Protein AF-A0A973KWF8-F1 (afdb_monomer_lite)

pLDDT: mean 83.89, std 12.65, range [42.97, 98.06]

Radius of gyration: 28.7 Å; chains: 1; bounding box: 59×32×77 Å

Sequence (179 aa):
MTTPLTEQQLTDIEQRAAAATSGPWTVELEQCDCSDGYCHHGAYVSAIYAADGERRSEIGDFPDADWQFAIHARQDVPALLAEVRQLRAELALAADATEYRVALPDHGGVTLVARRRNPTNGTGWAVSVPAHGGGRAWTTEGWQDSISALSVDRLFCWPDPATAVAEARSALIATGEGA

Foldseek 3Di:
DDDDDDPVRLVVLVVVLVPDDQDQDDDDDDDDPCVVVDDPDDDDDQFDQDPVRDTDRDPVSDDPVVVVCVNCCSVVSVVVSVVVVVVVVVVVVVVPDQWDWDFDVQQVRWIKIWGADDVVLPGFIWIWTDDPPFTWTQFPVGTDTRVVVVPPPGTDTHNDRVVNVVVNVVRSVVVVNRD

Structure (mmCIF, N/CA/C/O backbone):
data_AF-A0A973KWF8-F1
#
_entry.id   AF-A0A973KWF8-F1
#
loop_
_atom_site.group_PDB
_atom_site.id
_atom_site.type_symbol
_atom_site.label_atom_id
_atom_site.label_alt_id
_atom_site.label_comp_id
_atom_site.label_asym_id
_atom_site.label_entity_id
_atom_site.label_seq_id
_atom_site.pdbx_PDB_ins_code
_atom_site.Cartn_x
_atom_site.Cartn_y
_atom_site.Cartn_z
_atom_site.occupancy
_atom_site.B_iso_or_equiv
_atom_site.auth_seq_id
_atom_site.auth_comp_id
_atom_site.auth_asym_id
_atom_site.auth_atom_id
_atom_site.pdbx_PDB_model_num
ATOM 1 N N . MET A 1 1 ? 10.561 9.771 5.294 1.00 46.41 1 MET A N 1
ATOM 2 C CA . MET A 1 1 ? 9.242 9.248 4.881 1.00 46.41 1 MET A CA 1
ATOM 3 C C . MET A 1 1 ? 8.964 9.786 3.490 1.00 46.41 1 MET A C 1
ATOM 5 O O . MET A 1 1 ? 9.097 10.989 3.306 1.00 46.41 1 MET A O 1
ATOM 9 N N . THR A 1 2 ? 8.688 8.923 2.515 1.00 73.75 2 THR A N 1
ATOM 10 C CA . THR A 1 2 ? 8.410 9.337 1.130 1.00 73.75 2 THR A CA 1
ATOM 11 C C . THR A 1 2 ? 6.983 9.870 1.033 1.00 73.75 2 THR A C 1
ATOM 13 O O . THR A 1 2 ? 6.072 9.290 1.622 1.00 73.75 2 THR A O 1
ATOM 16 N N . THR A 1 3 ? 6.780 10.974 0.316 1.00 87.75 3 THR A N 1
ATOM 17 C CA . THR A 1 3 ? 5.444 11.527 0.054 1.00 87.75 3 THR A CA 1
ATOM 18 C C . THR A 1 3 ? 4.590 10.504 -0.711 1.00 87.75 3 THR A C 1
ATOM 20 O O . THR A 1 3 ? 5.073 9.964 -1.709 1.00 87.75 3 THR A O 1
ATOM 23 N N . PRO A 1 4 ? 3.338 10.229 -0.293 1.00 89.69 4 PRO A N 1
ATOM 24 C CA . PRO A 1 4 ? 2.437 9.355 -1.041 1.00 89.69 4 PRO A CA 1
ATOM 25 C C . PRO A 1 4 ? 2.195 9.863 -2.470 1.00 89.69 4 PRO A C 1
ATOM 27 O O . PRO A 1 4 ? 2.020 11.062 -2.677 1.00 89.69 4 PRO A O 1
ATOM 30 N N . LEU A 1 5 ? 2.142 8.953 -3.449 1.00 94.50 5 LEU A N 1
ATOM 31 C CA . LEU A 1 5 ? 1.835 9.307 -4.841 1.00 94.50 5 LEU A CA 1
ATOM 32 C C . LEU A 1 5 ? 0.416 9.882 -4.972 1.00 94.50 5 LEU A C 1
ATOM 34 O O . LEU A 1 5 ? -0.517 9.406 -4.329 1.00 94.50 5 LEU A O 1
ATOM 38 N N . THR A 1 6 ? 0.205 10.863 -5.837 1.00 95.50 6 THR A N 1
ATOM 39 C CA . THR A 1 6 ? -1.143 11.350 -6.163 1.00 95.50 6 THR A CA 1
ATOM 40 C C . THR A 1 6 ? -1.852 10.404 -7.139 1.00 95.50 6 THR A C 1
ATOM 42 O O . THR A 1 6 ? -1.207 9.610 -7.824 1.00 95.50 6 THR A O 1
ATOM 45 N N . GLU A 1 7 ? -3.182 10.493 -7.244 1.00 95.06 7 GLU A N 1
ATOM 46 C CA . GLU A 1 7 ? -3.944 9.737 -8.258 1.00 95.06 7 GLU A CA 1
ATOM 47 C C . GLU A 1 7 ? -3.517 10.084 -9.689 1.00 95.06 7 GLU A C 1
ATOM 49 O O . GLU A 1 7 ? -3.448 9.207 -10.552 1.00 95.06 7 GLU A O 1
ATOM 54 N N . GLN A 1 8 ? -3.149 11.347 -9.929 1.00 96.19 8 GLN A N 1
ATOM 55 C CA . GLN A 1 8 ? -2.598 11.758 -11.216 1.00 96.19 8 GLN A CA 1
ATOM 56 C C . GLN A 1 8 ? -1.274 11.041 -11.500 1.00 96.19 8 GLN A C 1
ATOM 58 O O . GLN A 1 8 ? -1.108 10.478 -12.573 1.00 96.19 8 GLN A O 1
ATOM 63 N N . GLN A 1 9 ? -0.361 10.979 -10.524 1.00 97.50 9 GLN A N 1
ATOM 64 C CA . GLN A 1 9 ? 0.910 10.273 -10.698 1.00 97.50 9 GLN A CA 1
ATOM 65 C C . GLN A 1 9 ? 0.709 8.778 -10.975 1.00 97.50 9 GLN A C 1
ATOM 67 O O . GLN A 1 9 ? 1.393 8.233 -11.838 1.00 97.50 9 GLN A O 1
ATOM 72 N N . LEU A 1 10 ? -0.228 8.115 -10.286 1.00 97.69 10 LEU A N 1
ATOM 73 C CA . LEU A 1 10 ? -0.560 6.710 -10.559 1.00 97.69 10 LEU A CA 1
ATOM 74 C C . LEU A 1 10 ? -1.122 6.523 -11.972 1.00 97.69 10 LEU A C 1
ATOM 76 O O . LEU A 1 10 ? -0.713 5.600 -12.673 1.00 97.69 10 LEU A O 1
ATOM 80 N N . THR A 1 11 ? -2.005 7.425 -12.405 1.00 97.56 11 THR A N 1
ATOM 81 C CA . THR A 1 11 ? -2.566 7.434 -13.763 1.00 97.56 11 THR A CA 1
ATOM 82 C C . THR A 1 11 ? -1.472 7.618 -14.813 1.00 97.56 11 THR A C 1
ATOM 84 O O . THR A 1 11 ? -1.437 6.888 -15.799 1.00 97.56 11 THR A O 1
ATOM 87 N N . ASP A 1 12 ? -0.529 8.531 -14.588 1.00 98.00 12 ASP A N 1
ATOM 88 C CA . ASP A 1 12 ? 0.576 8.767 -15.518 1.00 98.00 12 ASP A CA 1
ATOM 89 C C . ASP A 1 12 ? 1.504 7.541 -15.620 1.00 98.00 12 ASP A C 1
ATOM 91 O O . ASP A 1 12 ? 2.009 7.229 -16.701 1.00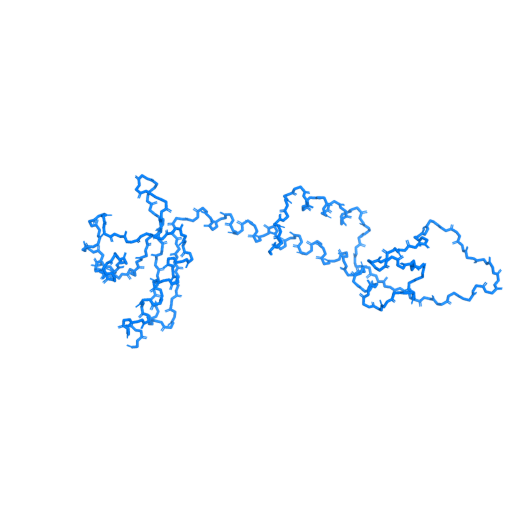 98.00 12 ASP A O 1
ATOM 95 N N . ILE A 1 13 ? 1.752 6.833 -14.507 1.00 98.00 13 ILE A N 1
ATOM 96 C CA . ILE A 1 13 ? 2.530 5.580 -14.506 1.00 98.00 13 ILE A CA 1
ATOM 97 C C . ILE A 1 13 ? 1.782 4.498 -15.290 1.00 98.00 13 ILE A C 1
ATOM 99 O O . ILE A 1 13 ? 2.386 3.836 -16.134 1.00 98.00 13 ILE A O 1
ATOM 103 N N . GLU A 1 14 ? 0.480 4.345 -15.051 1.00 97.50 14 GLU A N 1
ATOM 104 C CA . GLU A 1 14 ? -0.360 3.382 -15.765 1.00 97.50 14 GLU A CA 1
ATOM 105 C C . GLU A 1 14 ? -0.370 3.653 -17.271 1.00 97.50 14 GLU A C 1
ATOM 107 O O . GLU A 1 14 ? -0.175 2.732 -18.060 1.00 97.50 14 GLU A O 1
ATOM 112 N N . GLN A 1 15 ? -0.514 4.915 -17.681 1.00 97.75 15 GLN A N 1
ATOM 113 C CA . GLN A 1 15 ? -0.481 5.308 -19.089 1.00 97.75 15 GLN A CA 1
ATOM 114 C C . GLN A 1 15 ? 0.860 4.973 -19.746 1.00 97.75 15 GLN A C 1
ATOM 116 O O . GLN A 1 15 ? 0.874 4.430 -20.849 1.00 97.75 15 GLN A O 1
ATOM 121 N N . ARG A 1 16 ? 1.991 5.232 -19.071 1.00 97.56 16 ARG A N 1
ATOM 122 C CA . ARG A 1 16 ? 3.317 4.842 -19.583 1.00 97.56 16 ARG A CA 1
ATOM 123 C C . ARG A 1 16 ? 3.449 3.326 -19.724 1.00 97.56 16 ARG A C 1
ATOM 125 O O . ARG A 1 16 ? 3.942 2.858 -20.746 1.00 97.56 16 ARG A O 1
ATOM 132 N N . ALA A 1 17 ? 2.984 2.565 -18.735 1.00 96.06 17 ALA A N 1
ATOM 133 C CA . ALA A 1 17 ? 3.022 1.105 -18.775 1.00 96.06 17 ALA A CA 1
ATOM 134 C C . ALA A 1 17 ? 2.104 0.522 -19.868 1.00 96.06 17 ALA A C 1
ATOM 136 O O . ALA A 1 17 ? 2.457 -0.470 -20.503 1.00 96.06 17 ALA A O 1
ATOM 137 N N . ALA A 1 18 ? 0.946 1.142 -20.110 1.00 94.81 18 ALA A N 1
ATOM 138 C CA . ALA A 1 18 ? -0.007 0.738 -21.141 1.00 94.81 18 ALA A CA 1
ATOM 139 C C . ALA A 1 18 ? 0.445 1.110 -22.562 1.00 94.81 18 ALA A C 1
ATOM 141 O O . ALA A 1 18 ? 0.134 0.384 -23.503 1.00 94.81 18 ALA A O 1
ATOM 142 N N . ALA A 1 19 ? 1.179 2.215 -22.723 1.00 96.00 19 ALA A N 1
ATOM 143 C CA . ALA A 1 19 ? 1.749 2.628 -24.006 1.00 96.00 19 ALA A CA 1
ATOM 144 C C . ALA A 1 19 ? 2.918 1.734 -24.459 1.00 96.00 19 ALA A C 1
ATOM 146 O O . ALA A 1 19 ? 3.244 1.701 -25.645 1.00 96.00 19 ALA A O 1
ATOM 147 N N . ALA A 1 20 ? 3.552 1.017 -23.528 1.00 94.38 20 ALA A N 1
ATOM 148 C CA . ALA A 1 20 ? 4.589 0.042 -23.835 1.00 94.38 20 ALA A CA 1
ATOM 149 C C . ALA A 1 20 ? 4.001 -1.225 -24.485 1.00 94.38 20 ALA A C 1
ATOM 151 O O . ALA A 1 20 ? 2.842 -1.586 -24.262 1.00 94.38 20 ALA A O 1
ATOM 152 N N . THR A 1 21 ? 4.816 -1.946 -25.261 1.00 92.75 21 THR A N 1
ATOM 153 C CA . THR A 1 21 ? 4.408 -3.221 -25.871 1.00 92.75 21 THR A CA 1
ATOM 154 C C . THR A 1 21 ? 3.971 -4.226 -24.805 1.00 92.75 21 THR A C 1
ATOM 156 O O . THR A 1 21 ? 4.455 -4.217 -23.671 1.00 92.75 21 THR A O 1
ATOM 159 N N . SER A 1 22 ? 3.024 -5.099 -25.141 1.00 91.88 22 SER A N 1
ATOM 160 C CA . SER A 1 22 ? 2.569 -6.152 -24.231 1.00 91.88 22 SER A CA 1
ATOM 161 C C . SER A 1 22 ? 3.731 -7.070 -23.834 1.00 91.88 22 SER A C 1
ATOM 163 O O . SER A 1 22 ? 4.531 -7.457 -24.682 1.00 91.88 22 SER A O 1
ATOM 165 N N . GLY A 1 23 ? 3.830 -7.389 -22.541 1.00 89.94 23 GLY A N 1
ATOM 166 C CA . GLY A 1 23 ? 4.770 -8.388 -22.030 1.00 89.94 23 GLY A CA 1
ATOM 167 C C . GLY A 1 23 ? 4.214 -9.821 -22.103 1.00 89.94 23 GLY A C 1
ATOM 168 O O . GLY A 1 23 ? 3.092 -10.016 -22.578 1.00 89.94 23 GLY A O 1
ATOM 169 N N . PRO A 1 24 ? 4.950 -10.818 -21.580 1.00 92.19 24 PRO A N 1
ATOM 170 C CA . PRO A 1 24 ? 6.264 -10.678 -20.956 1.00 92.19 24 PRO A CA 1
ATOM 171 C C . PRO A 1 24 ? 7.346 -10.340 -21.984 1.00 92.19 24 PRO A C 1
ATOM 173 O O . PRO A 1 24 ? 7.299 -10.804 -23.121 1.00 92.19 24 PRO A O 1
ATOM 176 N N . TRP A 1 25 ? 8.317 -9.525 -21.581 1.00 90.88 25 TRP A N 1
ATOM 177 C CA . TRP A 1 25 ? 9.520 -9.298 -22.379 1.00 90.88 25 TRP A CA 1
ATOM 178 C C . TRP A 1 25 ? 10.590 -10.325 -22.007 1.00 90.88 25 TRP A C 1
ATOM 180 O O . TRP A 1 25 ? 10.672 -10.759 -20.858 1.00 90.88 25 TRP A O 1
ATOM 190 N N . THR A 1 26 ? 11.404 -10.712 -22.984 1.00 85.12 26 THR A N 1
ATOM 191 C CA . THR A 1 26 ? 12.561 -11.598 -22.811 1.00 85.12 26 THR A CA 1
ATOM 192 C C . THR A 1 26 ? 13.790 -10.935 -23.413 1.00 85.12 26 THR A C 1
ATOM 194 O O . THR A 1 26 ? 13.665 -10.208 -24.398 1.00 85.12 26 THR A O 1
ATOM 197 N N . VAL A 1 27 ? 14.967 -11.189 -22.840 1.00 82.19 27 VAL A N 1
ATOM 198 C CA . VAL A 1 27 ? 16.232 -10.748 -23.436 1.00 82.19 27 VAL A CA 1
ATOM 199 C C . VAL A 1 27 ? 16.758 -11.813 -24.383 1.00 82.19 27 VAL A C 1
ATOM 201 O O . VAL A 1 27 ? 16.732 -13.003 -24.068 1.00 82.19 27 VAL A O 1
ATOM 204 N N . GLU A 1 28 ? 17.282 -11.366 -25.511 1.00 78.88 28 GLU A N 1
ATOM 205 C CA . GLU A 1 28 ? 18.204 -12.129 -26.336 1.00 78.88 28 GLU A CA 1
ATOM 206 C C . GLU A 1 28 ? 19.515 -11.341 -26.362 1.00 78.88 28 GLU A C 1
ATOM 208 O O . GLU A 1 28 ? 19.516 -10.143 -26.648 1.00 78.88 28 GLU A O 1
ATOM 213 N N . LEU A 1 29 ? 20.608 -11.984 -25.950 1.00 73.19 29 LEU A N 1
ATOM 214 C CA . LEU A 1 29 ? 21.931 -11.369 -25.896 1.00 73.19 29 LEU A CA 1
ATOM 215 C C . LEU A 1 29 ? 22.761 -11.924 -27.049 1.00 73.19 29 LEU A C 1
ATOM 217 O O . LEU A 1 29 ? 23.211 -13.068 -26.997 1.00 73.19 29 LEU A O 1
ATOM 221 N N . GLU A 1 30 ? 22.983 -11.103 -28.067 1.00 67.44 30 GLU A N 1
ATOM 222 C CA . GLU A 1 30 ? 23.904 -11.406 -29.158 1.00 67.44 30 GLU A CA 1
ATOM 223 C C . GLU A 1 30 ? 25.140 -10.510 -29.051 1.00 67.44 30 GLU A C 1
ATOM 225 O O . GLU A 1 30 ? 25.042 -9.310 -28.790 1.00 67.44 30 GLU A O 1
ATOM 230 N N . GLN A 1 31 ? 26.323 -11.093 -29.245 1.00 64.50 31 GLN A N 1
ATOM 231 C CA . GLN A 1 31 ? 27.551 -10.322 -29.415 1.00 64.50 31 GLN A CA 1
ATOM 232 C C . GLN A 1 31 ? 27.700 -10.008 -30.902 1.00 64.50 31 GLN A C 1
ATOM 234 O O . GLN A 1 31 ? 28.010 -10.898 -31.694 1.00 64.50 31 GLN A O 1
ATOM 239 N N . CYS A 1 32 ? 27.462 -8.754 -31.288 1.00 63.53 32 CYS A N 1
ATOM 240 C CA . CYS A 1 32 ? 27.725 -8.315 -32.655 1.00 63.53 32 CYS A CA 1
ATOM 241 C C . CYS A 1 32 ? 29.235 -8.303 -32.925 1.00 63.53 32 CYS A C 1
ATOM 243 O O . CYS A 1 32 ? 29.969 -7.489 -32.364 1.00 63.53 32 CYS A O 1
ATOM 245 N N . ASP A 1 33 ? 29.689 -9.158 -33.840 1.00 61.72 33 ASP A N 1
ATOM 246 C CA . ASP A 1 33 ? 30.969 -8.978 -34.522 1.00 61.72 33 ASP A CA 1
ATOM 247 C C . ASP A 1 33 ? 30.765 -7.968 -35.661 1.00 61.72 33 ASP A C 1
ATOM 249 O O . ASP A 1 33 ? 30.473 -8.330 -36.797 1.00 61.72 33 ASP A O 1
ATOM 253 N N . CYS A 1 34 ? 30.878 -6.676 -35.345 1.00 62.97 34 CYS A N 1
ATOM 254 C CA . CYS A 1 34 ? 30.730 -5.573 -36.304 1.00 62.97 34 CYS A CA 1
ATOM 255 C C . CYS A 1 34 ? 31.893 -5.471 -37.317 1.00 62.97 34 CYS A C 1
ATOM 257 O O . CYS A 1 34 ? 32.143 -4.386 -37.852 1.00 62.97 34 CYS A O 1
ATOM 259 N N . SER A 1 35 ? 32.653 -6.544 -37.558 1.00 62.88 35 SER A N 1
ATOM 260 C CA . SER A 1 35 ? 33.854 -6.517 -38.403 1.00 62.88 35 SER A CA 1
ATOM 261 C C . SER A 1 35 ? 33.591 -6.133 -39.863 1.00 62.88 35 SER A C 1
ATOM 263 O O . SER A 1 35 ? 34.525 -5.705 -40.544 1.00 62.88 35 SER A O 1
ATOM 265 N N . ASP A 1 36 ? 32.346 -6.201 -40.341 1.00 60.69 36 ASP A N 1
ATOM 266 C CA . ASP A 1 36 ? 31.959 -5.815 -41.703 1.00 60.69 36 ASP A CA 1
ATOM 267 C C . ASP A 1 36 ? 31.302 -4.423 -41.821 1.00 60.69 36 ASP A C 1
ATOM 269 O O . ASP A 1 36 ? 31.026 -3.963 -42.931 1.00 60.69 36 ASP A O 1
ATOM 273 N N . GLY A 1 37 ? 31.119 -3.704 -40.708 1.00 58.41 37 GLY A N 1
ATOM 274 C CA . GLY A 1 37 ? 30.654 -2.315 -40.702 1.00 58.41 37 GLY A CA 1
ATOM 275 C C . GLY A 1 37 ? 29.168 -2.107 -41.020 1.00 58.41 37 GLY A C 1
ATOM 276 O O . GLY A 1 37 ? 28.769 -0.962 -41.244 1.00 58.41 37 GLY A O 1
ATOM 277 N N . TYR A 1 38 ? 28.341 -3.159 -41.024 1.00 55.69 38 TYR A N 1
ATOM 278 C CA . TYR A 1 38 ? 26.906 -3.055 -41.310 1.00 55.69 38 TYR A CA 1
ATOM 279 C C . TYR A 1 38 ? 26.031 -3.484 -40.124 1.00 55.69 38 TYR A C 1
ATOM 281 O O . TYR A 1 38 ? 25.490 -4.583 -40.087 1.00 55.69 38 TYR A O 1
ATOM 289 N N . CYS A 1 39 ? 25.778 -2.561 -39.193 1.00 61.59 39 CYS A N 1
ATOM 290 C CA . CYS A 1 39 ? 24.659 -2.695 -38.255 1.00 61.59 39 CYS A CA 1
ATOM 291 C C . CYS A 1 39 ? 23.414 -2.032 -38.863 1.00 61.59 39 CYS A C 1
ATOM 293 O O . CYS A 1 39 ? 23.422 -0.839 -39.172 1.00 61.59 39 CYS A O 1
ATOM 295 N N . HIS A 1 40 ? 22.339 -2.795 -39.076 1.00 52.94 40 HIS A N 1
ATOM 296 C CA . HIS A 1 40 ? 21.111 -2.278 -39.683 1.00 52.94 40 HIS A CA 1
ATOM 297 C C . HIS A 1 40 ? 20.457 -1.190 -38.811 1.00 52.94 40 HIS A C 1
ATOM 299 O O . HIS A 1 40 ? 20.136 -1.394 -37.643 1.00 52.94 40 HIS A O 1
ATOM 305 N N . HIS A 1 41 ? 20.258 -0.014 -39.410 1.00 46.25 41 HIS A N 1
ATOM 306 C CA . HIS A 1 41 ? 19.792 1.199 -38.744 1.00 46.25 41 HIS A CA 1
ATOM 307 C C . HIS A 1 41 ? 18.281 1.176 -38.443 1.00 46.25 41 HIS A C 1
ATOM 309 O O . HIS A 1 41 ? 17.456 1.373 -39.336 1.00 46.25 41 HIS A O 1
ATOM 315 N N . GLY A 1 42 ? 17.930 1.004 -37.167 1.00 56.91 42 GLY A N 1
ATOM 316 C CA . GLY A 1 42 ? 16.666 1.452 -36.569 1.00 56.91 42 GLY A CA 1
ATOM 317 C C . GLY A 1 42 ? 16.892 2.648 -35.635 1.00 56.91 42 GLY A C 1
ATOM 318 O O . GLY A 1 42 ? 18.029 3.056 -35.411 1.00 56.91 42 GLY A O 1
ATOM 319 N N . ALA A 1 43 ? 15.825 3.222 -35.071 1.00 55.12 43 ALA A N 1
ATOM 320 C CA . ALA A 1 43 ? 15.973 4.172 -33.968 1.00 55.12 43 ALA A CA 1
ATOM 321 C C . ALA A 1 43 ? 16.381 3.400 -32.703 1.00 55.12 43 ALA A C 1
ATOM 323 O O . ALA A 1 43 ? 15.654 2.506 -32.273 1.00 55.12 43 ALA A O 1
ATOM 324 N N . TYR A 1 44 ? 17.533 3.735 -32.122 1.00 67.44 44 TYR A N 1
ATOM 325 C CA . TYR A 1 44 ? 18.061 3.096 -30.916 1.00 67.44 44 TYR A CA 1
ATOM 326 C C . TYR A 1 44 ? 18.334 4.130 -29.822 1.00 67.44 44 TYR A C 1
ATOM 328 O O . TYR A 1 44 ? 18.544 5.316 -30.090 1.00 67.44 44 TYR A O 1
ATOM 336 N N . VAL A 1 45 ? 18.332 3.674 -28.570 1.00 69.69 45 VAL A N 1
ATOM 337 C CA . VAL A 1 45 ? 18.782 4.479 -27.431 1.00 69.69 45 VAL A CA 1
ATOM 338 C C . VAL A 1 45 ? 20.307 4.566 -27.505 1.00 69.69 45 VAL A C 1
ATOM 340 O O . VAL A 1 45 ? 20.989 3.567 -27.322 1.00 69.69 45 VAL A O 1
ATOM 343 N N . SER A 1 46 ? 20.849 5.746 -27.821 1.00 71.44 46 SER A N 1
ATOM 344 C CA . SER A 1 46 ? 22.294 5.935 -28.046 1.00 71.44 46 SER A CA 1
ATOM 345 C C . SER A 1 46 ? 23.127 6.001 -26.764 1.00 71.44 46 SER A C 1
ATOM 347 O O . SER A 1 46 ? 24.348 5.825 -26.816 1.00 71.44 46 SER A O 1
ATOM 349 N N . ALA A 1 47 ? 22.480 6.311 -25.640 1.00 79.75 47 ALA A N 1
ATOM 350 C CA . ALA A 1 47 ? 23.003 6.151 -24.295 1.00 79.75 47 ALA A CA 1
ATOM 351 C C . ALA A 1 47 ? 21.900 6.334 -23.247 1.00 79.75 47 ALA A C 1
ATOM 353 O O . ALA A 1 47 ? 20.921 7.053 -23.461 1.00 79.75 47 ALA A O 1
ATOM 354 N N . ILE A 1 48 ? 22.128 5.742 -22.083 1.00 83.50 48 ILE A N 1
ATOM 355 C CA . ILE A 1 48 ? 21.451 6.052 -20.831 1.00 83.50 48 ILE A CA 1
ATOM 356 C C . ILE A 1 48 ? 22.505 6.664 -19.905 1.00 83.50 48 ILE A C 1
ATOM 358 O O . ILE A 1 48 ? 23.635 6.182 -19.818 1.00 83.50 48 ILE A O 1
ATOM 362 N N . TYR A 1 49 ? 22.132 7.746 -19.229 1.00 83.38 49 TYR A N 1
ATOM 363 C CA . TYR A 1 49 ? 22.973 8.384 -18.222 1.00 83.38 49 TYR A CA 1
ATOM 364 C C . TYR A 1 49 ? 22.517 7.905 -16.849 1.00 83.38 49 TYR A C 1
ATOM 366 O O . TYR A 1 49 ? 21.370 8.145 -16.461 1.00 83.38 49 TYR A O 1
ATOM 374 N N . ALA A 1 50 ? 23.394 7.200 -16.137 1.00 81.81 50 ALA A N 1
ATOM 375 C CA . ALA A 1 50 ? 23.121 6.772 -14.772 1.00 81.81 50 ALA A CA 1
ATOM 376 C C . ALA A 1 50 ? 23.285 7.946 -13.786 1.00 81.81 50 ALA A C 1
ATOM 378 O O . ALA A 1 50 ? 23.680 9.054 -14.154 1.00 81.81 50 ALA A O 1
ATOM 379 N N . ALA A 1 51 ? 22.932 7.727 -12.517 1.00 85.12 51 ALA A N 1
ATOM 380 C CA . ALA A 1 51 ? 22.981 8.772 -11.487 1.00 85.12 51 ALA A CA 1
ATOM 381 C C . ALA A 1 51 ? 24.404 9.305 -11.216 1.00 85.12 51 ALA A C 1
ATOM 383 O O . ALA A 1 51 ? 24.557 10.410 -10.700 1.00 85.12 51 ALA A O 1
ATOM 384 N N . ASP A 1 52 ? 25.429 8.532 -11.575 1.00 87.31 52 ASP A N 1
ATOM 385 C CA . ASP A 1 52 ? 26.848 8.909 -11.558 1.00 87.31 52 ASP A CA 1
ATOM 386 C C . ASP A 1 52 ? 27.242 9.853 -12.714 1.00 87.31 52 ASP A C 1
ATOM 388 O O . ASP A 1 52 ? 28.352 10.386 -12.727 1.00 87.31 52 ASP A O 1
ATOM 392 N N . GLY A 1 53 ? 26.335 10.102 -13.664 1.00 86.12 53 GLY A N 1
ATOM 393 C CA . GLY A 1 53 ? 26.580 10.897 -14.864 1.00 86.12 53 GLY A CA 1
ATOM 394 C C . GLY A 1 53 ? 27.357 10.152 -15.951 1.00 86.12 53 GLY A C 1
ATOM 395 O O . GLY A 1 53 ? 27.647 10.744 -16.994 1.00 86.12 53 GLY A O 1
ATOM 396 N N . GLU A 1 54 ? 27.686 8.875 -15.741 1.00 87.19 54 GLU A N 1
ATOM 397 C CA . GLU A 1 54 ? 28.398 8.061 -16.714 1.00 87.19 54 GLU A CA 1
ATOM 398 C C . GLU A 1 54 ? 27.485 7.722 -17.895 1.00 87.19 54 GLU A C 1
ATOM 400 O O . GLU A 1 54 ? 26.311 7.364 -17.747 1.00 87.19 54 GLU A O 1
ATOM 405 N N . ARG A 1 55 ? 28.039 7.867 -19.101 1.00 86.62 55 ARG A N 1
ATOM 406 C CA . ARG A 1 55 ? 27.360 7.531 -20.348 1.00 86.62 55 ARG A CA 1
ATOM 407 C C . ARG A 1 55 ? 27.521 6.035 -20.598 1.00 86.62 55 ARG A C 1
ATOM 409 O O . ARG A 1 55 ? 28.617 5.605 -20.940 1.00 86.62 55 ARG A O 1
ATOM 416 N N . ARG A 1 56 ? 26.423 5.287 -20.533 1.00 84.12 56 ARG A N 1
ATOM 417 C CA . ARG A 1 56 ? 26.377 3.861 -20.879 1.00 84.12 56 ARG A CA 1
ATOM 418 C C . ARG A 1 56 ? 25.612 3.698 -22.182 1.00 84.12 56 ARG A C 1
ATOM 420 O O . ARG A 1 56 ? 24.449 4.096 -22.268 1.00 84.12 56 ARG A O 1
ATOM 427 N N . SER A 1 57 ? 26.285 3.225 -23.222 1.00 81.31 57 SER A N 1
ATOM 428 C CA . SER A 1 57 ? 25.732 3.144 -24.581 1.00 81.31 57 SER A CA 1
ATOM 429 C C . SER A 1 57 ? 25.457 1.731 -25.059 1.00 81.31 57 SER A C 1
ATOM 431 O O . SER A 1 57 ? 24.740 1.569 -26.043 1.00 81.31 57 SER A O 1
ATOM 433 N N . GLU A 1 58 ? 25.968 0.731 -24.354 1.00 80.19 58 GLU A N 1
ATOM 434 C CA . GLU A 1 58 ? 25.755 -0.676 -24.654 1.00 80.19 58 GLU A CA 1
ATOM 435 C C . GLU A 1 58 ? 25.066 -1.367 -23.480 1.00 80.19 58 GLU A C 1
ATOM 437 O O . GLU A 1 58 ? 25.261 -1.000 -22.324 1.00 80.19 58 GLU A O 1
ATOM 442 N N . ILE A 1 59 ? 24.263 -2.398 -23.756 1.00 77.69 59 ILE A N 1
ATOM 443 C CA . ILE A 1 59 ? 23.645 -3.194 -22.685 1.00 77.69 59 ILE A CA 1
ATOM 444 C C . ILE A 1 59 ? 24.707 -3.873 -21.806 1.00 77.69 59 ILE A C 1
ATOM 446 O O . ILE A 1 59 ? 24.480 -4.050 -20.616 1.00 77.69 59 ILE A O 1
ATOM 450 N N . GLY A 1 60 ? 25.883 -4.178 -22.372 1.00 79.38 60 GLY A N 1
ATOM 451 C CA . GLY A 1 60 ? 27.039 -4.704 -21.642 1.00 79.38 60 GLY A CA 1
ATOM 452 C C . GLY A 1 60 ? 27.718 -3.692 -20.713 1.00 79.38 60 GLY A C 1
ATOM 453 O O . GLY A 1 60 ? 28.453 -4.105 -19.820 1.00 79.38 60 GLY A O 1
ATOM 454 N N . ASP A 1 61 ? 27.437 -2.391 -20.862 1.00 83.75 61 ASP A N 1
ATOM 455 C CA . ASP A 1 61 ? 27.874 -1.365 -19.905 1.00 83.75 61 ASP A CA 1
ATOM 456 C C . ASP A 1 61 ? 27.044 -1.416 -18.605 1.00 83.75 61 ASP A C 1
ATOM 458 O O . ASP A 1 61 ? 27.389 -0.774 -17.610 1.00 83.75 61 ASP A O 1
ATOM 462 N N . PHE A 1 62 ? 25.924 -2.150 -18.603 1.00 83.75 62 PHE A N 1
ATOM 463 C CA . PHE A 1 62 ? 25.050 -2.328 -17.449 1.00 83.75 62 PHE A CA 1
ATOM 464 C C . PHE A 1 62 ? 25.307 -3.673 -16.760 1.00 83.75 62 PHE A C 1
ATOM 466 O O . PHE A 1 62 ? 25.423 -4.697 -17.433 1.00 83.75 62 PHE A O 1
ATOM 473 N N . PRO A 1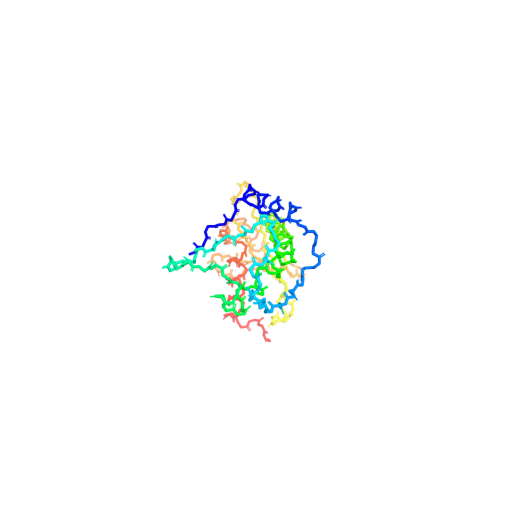 63 ? 25.323 -3.714 -15.415 1.00 87.88 63 PRO A N 1
ATOM 474 C CA . PRO A 1 63 ? 25.245 -4.972 -14.684 1.00 87.88 63 PRO A CA 1
ATOM 475 C C . PRO A 1 63 ? 23.992 -5.764 -15.067 1.00 87.88 63 PRO A C 1
ATOM 477 O O . PRO A 1 63 ? 22.944 -5.174 -15.333 1.00 87.88 63 PRO A O 1
ATOM 480 N N . ASP A 1 64 ? 24.059 -7.095 -14.975 1.00 87.69 64 ASP A N 1
ATOM 481 C CA . ASP A 1 64 ? 22.925 -7.961 -15.327 1.00 87.69 64 ASP A CA 1
ATOM 482 C C . ASP A 1 64 ? 21.622 -7.603 -14.606 1.00 87.69 64 ASP A C 1
ATOM 484 O O . ASP A 1 64 ? 20.535 -7.657 -15.182 1.00 87.69 64 ASP A O 1
ATOM 488 N N . ALA A 1 65 ? 21.735 -7.165 -13.352 1.00 89.38 65 ALA A N 1
ATOM 489 C CA . ALA A 1 65 ? 20.599 -6.746 -12.545 1.00 89.38 65 ALA A CA 1
ATOM 490 C C . ALA A 1 65 ? 19.827 -5.552 -13.144 1.00 89.38 65 ALA A C 1
ATOM 492 O O . ALA A 1 65 ? 18.604 -5.491 -13.009 1.00 89.38 65 ALA A O 1
ATOM 493 N N . ASP A 1 66 ? 20.505 -4.622 -13.821 1.00 88.44 66 ASP A N 1
ATOM 494 C CA . ASP A 1 66 ? 19.896 -3.382 -14.314 1.00 88.44 66 ASP A CA 1
ATOM 495 C C . ASP A 1 66 ? 18.987 -3.655 -15.521 1.00 88.44 66 ASP A C 1
ATOM 497 O O . ASP A 1 66 ? 17.847 -3.180 -15.573 1.00 88.44 66 ASP A O 1
ATOM 501 N N . TRP A 1 67 ? 19.447 -4.457 -16.488 1.00 84.62 67 TRP A N 1
ATOM 502 C CA . TRP A 1 67 ? 18.615 -4.802 -17.642 1.00 84.62 67 TRP A CA 1
ATOM 503 C C . TRP A 1 67 ? 17.533 -5.827 -17.280 1.00 84.62 67 TRP A C 1
ATOM 505 O O . TRP A 1 67 ? 16.424 -5.743 -17.811 1.00 84.62 67 TRP A O 1
ATOM 515 N N . GLN A 1 68 ? 17.783 -6.730 -16.321 1.00 89.44 68 GLN A N 1
ATOM 516 C CA . GLN A 1 68 ? 16.743 -7.618 -15.784 1.00 89.44 68 GLN A CA 1
ATOM 517 C C . GLN A 1 68 ? 15.606 -6.814 -15.149 1.00 89.44 68 GLN A C 1
ATOM 519 O O . GLN A 1 68 ? 14.436 -7.070 -15.441 1.00 89.44 68 GLN A O 1
ATOM 524 N N . PHE A 1 69 ? 15.934 -5.800 -14.344 1.00 91.81 69 PHE A N 1
ATOM 525 C CA . PHE A 1 69 ? 14.947 -4.890 -13.766 1.00 91.81 69 PHE A CA 1
ATOM 526 C C . PHE A 1 69 ? 14.090 -4.214 -14.847 1.00 91.81 69 PHE A C 1
ATOM 528 O O . PHE A 1 69 ? 12.861 -4.221 -14.757 1.00 91.81 69 PHE A O 1
ATOM 535 N N . ALA A 1 70 ? 14.715 -3.677 -15.898 1.00 89.44 70 ALA A N 1
ATOM 536 C CA . ALA A 1 70 ? 14.000 -3.014 -16.989 1.00 89.44 70 ALA A CA 1
ATOM 537 C C . ALA A 1 70 ? 13.033 -3.956 -17.730 1.00 89.44 70 ALA A C 1
ATOM 539 O O . ALA A 1 70 ? 11.927 -3.549 -18.088 1.00 89.44 70 ALA A O 1
ATOM 540 N N . ILE A 1 71 ? 13.423 -5.217 -17.932 1.00 90.88 71 ILE A N 1
ATOM 541 C CA . ILE A 1 71 ? 12.591 -6.232 -18.591 1.00 90.88 71 ILE A CA 1
ATOM 542 C C . ILE A 1 71 ? 11.395 -6.611 -17.723 1.00 90.88 71 ILE A C 1
ATOM 544 O O . ILE A 1 71 ? 10.264 -6.641 -18.210 1.00 90.88 71 ILE A O 1
ATOM 548 N N . HIS A 1 72 ? 11.629 -6.867 -16.436 1.00 93.94 72 HIS A N 1
ATOM 549 C CA . HIS A 1 72 ? 10.575 -7.254 -15.502 1.00 93.94 72 HIS A CA 1
ATOM 550 C C . HIS A 1 72 ? 9.605 -6.113 -15.185 1.00 93.94 72 HIS A C 1
ATOM 552 O O . HIS A 1 72 ? 8.438 -6.375 -14.885 1.00 93.94 72 HIS A O 1
ATOM 558 N N . ALA A 1 73 ? 10.020 -4.852 -15.358 1.00 95.12 73 ALA A N 1
ATOM 559 C CA . ALA A 1 73 ? 9.167 -3.686 -15.140 1.00 95.12 73 ALA A CA 1
ATOM 560 C C . ALA A 1 73 ? 7.838 -3.758 -15.910 1.00 95.12 73 ALA A C 1
ATOM 562 O O . ALA A 1 73 ? 6.819 -3.257 -15.426 1.00 95.12 73 ALA A O 1
ATOM 563 N N . ARG A 1 74 ? 7.800 -4.413 -17.082 1.00 94.81 74 ARG A N 1
ATOM 564 C CA . ARG A 1 74 ? 6.559 -4.550 -17.853 1.00 94.81 74 ARG A CA 1
ATOM 565 C C . ARG A 1 74 ? 5.500 -5.397 -17.142 1.00 94.81 74 ARG A C 1
ATOM 567 O O . ARG A 1 74 ? 4.308 -5.135 -17.335 1.00 94.81 74 ARG A O 1
ATOM 574 N N . GLN A 1 75 ? 5.906 -6.379 -16.342 1.00 95.00 75 GLN A N 1
ATOM 575 C CA . GLN A 1 75 ? 5.026 -7.213 -15.524 1.00 95.00 75 GLN A CA 1
ATOM 576 C C . GLN A 1 75 ? 4.809 -6.598 -14.138 1.00 95.00 75 GLN A C 1
ATOM 578 O O . GLN A 1 75 ? 3.673 -6.530 -13.667 1.00 95.00 75 GLN A O 1
ATOM 583 N N . ASP A 1 76 ? 5.880 -6.104 -13.521 1.00 97.12 76 ASP A N 1
ATOM 584 C CA . ASP A 1 76 ? 5.864 -5.676 -12.124 1.00 97.12 76 ASP A CA 1
ATOM 585 C C . ASP A 1 76 ? 5.101 -4.363 -11.931 1.00 97.12 76 ASP A C 1
ATOM 587 O O . ASP A 1 76 ? 4.321 -4.237 -10.989 1.00 97.12 76 ASP A O 1
ATOM 591 N N . VAL A 1 77 ? 5.254 -3.384 -12.833 1.00 97.00 77 VAL A N 1
ATOM 592 C CA . VAL A 1 77 ? 4.602 -2.070 -12.681 1.00 97.00 77 VAL A CA 1
ATOM 593 C C . VAL A 1 77 ? 3.069 -2.179 -12.674 1.00 97.00 77 VAL A C 1
ATOM 595 O O . VAL A 1 77 ? 2.457 -1.631 -11.754 1.00 97.00 77 VAL A O 1
ATOM 598 N N . PRO A 1 78 ? 2.408 -2.884 -13.618 1.00 96.31 78 PRO A N 1
ATOM 599 C CA . PRO A 1 78 ? 0.962 -3.093 -13.544 1.00 96.31 78 PRO A CA 1
ATOM 600 C C . PRO A 1 78 ? 0.509 -3.824 -12.275 1.00 96.31 78 PRO A C 1
ATOM 602 O O . PRO A 1 78 ? -0.501 -3.437 -11.688 1.00 96.31 78 PRO A O 1
ATOM 605 N N . ALA A 1 79 ? 1.248 -4.848 -11.833 1.00 96.81 79 ALA A N 1
ATOM 606 C CA . ALA A 1 79 ? 0.919 -5.593 -10.618 1.00 96.81 79 ALA A CA 1
ATOM 607 C C . ALA A 1 79 ? 0.994 -4.697 -9.370 1.00 96.81 79 ALA A C 1
ATOM 609 O O . ALA A 1 79 ? 0.063 -4.663 -8.567 1.00 96.81 79 ALA A O 1
ATOM 610 N N . LEU A 1 80 ? 2.055 -3.894 -9.254 1.00 97.88 80 LEU A N 1
ATOM 611 C CA . LEU A 1 80 ? 2.229 -2.938 -8.161 1.00 97.88 80 LEU A CA 1
ATOM 612 C C . LEU A 1 80 ? 1.165 -1.831 -8.178 1.00 97.88 80 LEU A C 1
ATOM 614 O O . LEU A 1 80 ? 0.679 -1.437 -7.122 1.00 97.88 80 LEU A O 1
ATOM 618 N N . LEU A 1 81 ? 0.769 -1.330 -9.353 1.00 97.75 81 LEU A N 1
ATOM 619 C CA . LEU A 1 81 ? -0.315 -0.346 -9.465 1.00 97.75 81 LEU A CA 1
ATOM 620 C C . LEU A 1 81 ? -1.660 -0.912 -8.999 1.00 97.75 81 LEU A C 1
ATOM 622 O O . LEU A 1 81 ? -2.408 -0.208 -8.315 1.00 97.75 81 LEU A O 1
ATOM 626 N N . ALA A 1 82 ? -1.964 -2.163 -9.358 1.00 97.25 82 ALA A N 1
ATOM 627 C CA . ALA A 1 82 ? -3.174 -2.843 -8.908 1.00 97.25 82 ALA A CA 1
ATOM 628 C C . ALA A 1 82 ? -3.192 -2.973 -7.377 1.00 97.25 82 ALA A C 1
ATOM 630 O O . ALA A 1 82 ? -4.173 -2.577 -6.746 1.00 97.25 82 ALA A O 1
ATOM 631 N N . GLU A 1 83 ? -2.078 -3.412 -6.789 1.00 98.06 83 GLU A N 1
ATOM 632 C CA . GLU A 1 83 ? -1.921 -3.542 -5.339 1.00 98.06 83 GLU A CA 1
ATOM 633 C C . GLU A 1 83 ? -2.074 -2.193 -4.621 1.00 98.06 83 GLU A C 1
ATOM 635 O O . GLU A 1 83 ? -2.845 -2.061 -3.674 1.00 98.06 83 GLU A O 1
ATOM 640 N N . VAL A 1 84 ? -1.407 -1.136 -5.102 1.00 96.88 84 VAL A N 1
ATOM 641 C CA . VAL A 1 84 ? -1.513 0.206 -4.502 1.00 96.88 84 VAL A CA 1
ATOM 642 C C . VAL A 1 84 ? -2.952 0.720 -4.531 1.00 96.88 84 VAL A C 1
ATOM 644 O O . VAL A 1 84 ? -3.410 1.316 -3.553 1.00 96.88 84 VAL A O 1
ATOM 647 N N . ARG A 1 85 ? -3.681 0.505 -5.631 1.00 96.00 85 ARG A N 1
ATOM 648 C CA . ARG A 1 85 ? -5.090 0.908 -5.740 1.00 96.00 85 ARG A CA 1
ATOM 649 C C . ARG A 1 85 ? -5.983 0.115 -4.797 1.00 96.00 85 ARG A C 1
ATOM 651 O O . ARG A 1 85 ? -6.839 0.713 -4.147 1.00 96.00 85 ARG A O 1
ATOM 658 N N . GLN A 1 86 ? -5.763 -1.192 -4.692 1.00 96.19 86 GLN A N 1
ATOM 659 C CA . GLN A 1 86 ? -6.482 -2.040 -3.750 1.00 96.19 86 GLN A CA 1
ATOM 660 C C . GLN A 1 86 ? -6.262 -1.562 -2.310 1.00 96.19 86 GLN A C 1
ATOM 662 O O . GLN A 1 86 ? -7.231 -1.259 -1.617 1.00 96.19 86 GLN A O 1
ATOM 667 N N . LEU A 1 87 ? -5.007 -1.385 -1.892 1.00 96.00 87 LEU A N 1
ATOM 668 C CA . LEU A 1 87 ? -4.671 -0.915 -0.547 1.00 96.00 87 LEU A CA 1
ATOM 669 C C . LEU A 1 87 ? -5.275 0.462 -0.248 1.00 96.00 87 LEU A C 1
ATOM 671 O O . LEU A 1 87 ? -5.749 0.706 0.858 1.00 96.00 87 LEU A O 1
ATOM 675 N N . ARG A 1 88 ? -5.320 1.375 -1.227 1.00 94.38 88 ARG A N 1
ATOM 676 C CA . ARG A 1 88 ? -5.997 2.674 -1.061 1.00 94.38 88 ARG A CA 1
ATOM 677 C C . ARG A 1 88 ? -7.498 2.534 -0.856 1.00 94.38 88 ARG A C 1
ATOM 679 O O . ARG A 1 88 ? -8.046 3.236 -0.010 1.00 94.38 88 ARG A O 1
ATOM 686 N N . ALA A 1 89 ? -8.152 1.653 -1.607 1.00 91.69 89 ALA A N 1
ATOM 687 C CA . ALA A 1 89 ? -9.578 1.395 -1.448 1.00 91.69 89 ALA A CA 1
ATOM 688 C C . ALA A 1 89 ? -9.886 0.771 -0.077 1.00 91.69 89 ALA A C 1
ATOM 690 O O . ALA A 1 89 ? -10.818 1.202 0.599 1.00 91.69 89 ALA A O 1
ATOM 691 N N . GLU A 1 90 ? -9.065 -0.182 0.369 1.00 91.62 90 GLU A N 1
ATOM 692 C CA . GLU A 1 90 ? -9.174 -0.792 1.698 1.00 91.62 90 GLU A CA 1
ATOM 693 C C . GLU A 1 90 ? -8.963 0.236 2.817 1.00 91.62 90 GLU A C 1
ATOM 695 O O . GLU A 1 90 ? -9.746 0.287 3.765 1.00 91.62 90 GLU A O 1
ATOM 700 N N . LEU A 1 91 ? -7.960 1.111 2.690 1.00 90.62 91 LEU A N 1
ATOM 701 C CA . LEU A 1 91 ? -7.713 2.190 3.648 1.00 90.62 91 LEU A CA 1
ATOM 702 C C . LEU A 1 91 ? -8.849 3.217 3.684 1.00 90.62 91 LEU A C 1
ATOM 704 O O . LEU A 1 91 ? -9.204 3.683 4.765 1.00 90.62 91 LEU A O 1
ATOM 708 N N . ALA A 1 92 ? -9.432 3.565 2.535 1.00 88.75 92 ALA A N 1
ATOM 709 C CA . ALA A 1 92 ? -10.587 4.458 2.477 1.00 88.75 92 ALA A CA 1
ATOM 710 C C . ALA A 1 92 ? -11.799 3.835 3.188 1.00 88.75 92 ALA A C 1
ATOM 712 O O . ALA A 1 92 ? -12.414 4.476 4.037 1.00 88.75 92 ALA A O 1
ATOM 713 N N . LEU A 1 93 ? -12.077 2.554 2.922 1.00 85.88 93 LEU A N 1
ATOM 714 C CA . LEU A 1 93 ? -13.141 1.814 3.600 1.00 85.88 93 LEU A CA 1
ATOM 715 C C . LEU A 1 93 ? -12.907 1.738 5.118 1.00 85.88 93 LEU A C 1
ATOM 717 O O . LEU A 1 93 ? -13.837 1.921 5.903 1.00 85.88 93 LEU A O 1
ATOM 721 N N . ALA A 1 94 ? -11.664 1.504 5.542 1.00 85.31 94 ALA A N 1
ATOM 722 C CA . ALA A 1 94 ? -11.280 1.517 6.949 1.00 85.31 94 ALA A CA 1
ATOM 723 C C . ALA A 1 94 ? -11.465 2.912 7.584 1.00 85.31 94 ALA A C 1
ATOM 725 O O . ALA A 1 94 ? -11.984 3.031 8.695 1.00 85.31 94 ALA A O 1
ATOM 726 N N . ALA A 1 95 ? -11.110 3.996 6.894 1.00 83.56 95 ALA A N 1
ATOM 727 C CA . ALA A 1 95 ? -11.295 5.356 7.412 1.00 83.56 95 ALA A CA 1
ATOM 728 C C . ALA A 1 95 ? -12.775 5.708 7.679 1.00 83.56 95 ALA A C 1
ATOM 730 O O . ALA A 1 95 ? -13.076 6.454 8.620 1.00 83.56 95 ALA A O 1
ATOM 731 N N . ASP A 1 96 ? -13.689 5.126 6.900 1.00 84.50 96 ASP A N 1
ATOM 732 C CA . ASP A 1 96 ? -15.139 5.283 7.052 1.00 84.50 96 ASP A CA 1
ATOM 733 C C . ASP A 1 96 ? -15.764 4.303 8.056 1.00 84.50 96 ASP A C 1
ATOM 735 O O . ASP A 1 96 ? -16.942 4.431 8.410 1.00 84.50 96 ASP A O 1
ATOM 739 N N . ALA A 1 97 ? -14.991 3.341 8.567 1.00 87.06 97 ALA A N 1
ATOM 740 C CA . ALA A 1 97 ? -15.477 2.410 9.569 1.00 87.06 97 ALA A CA 1
ATOM 741 C C . ALA A 1 97 ? -15.960 3.156 10.823 1.00 87.06 97 ALA A C 1
ATOM 743 O O . ALA A 1 97 ? -15.373 4.134 11.294 1.00 87.06 97 ALA A O 1
ATOM 744 N N . THR A 1 98 ? -17.053 2.661 11.395 1.00 88.81 98 THR A N 1
ATOM 745 C CA . THR A 1 98 ? -17.616 3.151 12.664 1.00 88.81 98 THR A CA 1
ATOM 746 C C . THR A 1 98 ? -17.415 2.153 13.801 1.00 88.81 98 THR A C 1
ATOM 748 O O . THR A 1 98 ? -17.549 2.512 14.970 1.00 88.81 98 THR A O 1
ATOM 751 N N . GLU A 1 99 ? -17.053 0.913 13.476 1.00 91.94 99 GLU A N 1
ATOM 752 C CA . GLU A 1 99 ? -16.795 -0.167 14.419 1.00 91.94 99 GLU A CA 1
ATOM 753 C C . GLU A 1 99 ? -15.696 -1.083 13.868 1.00 91.94 99 GLU A C 1
ATOM 755 O O . GLU A 1 99 ? -15.748 -1.496 12.711 1.00 91.94 99 GLU A O 1
ATOM 760 N N . TYR A 1 100 ? -14.741 -1.443 14.721 1.00 91.94 100 TYR A N 1
ATOM 761 C CA . TYR A 1 100 ? -13.774 -2.509 14.493 1.00 91.94 100 TYR A CA 1
ATOM 762 C C . TYR A 1 100 ? -13.967 -3.602 15.531 1.00 91.94 100 TYR A C 1
ATOM 764 O O . TYR A 1 100 ? -14.067 -3.320 16.728 1.00 91.94 100 TYR A O 1
ATOM 772 N N . ARG A 1 101 ? -13.968 -4.855 15.075 1.00 93.81 101 ARG A N 1
ATOM 773 C CA . ARG A 1 101 ? -13.965 -6.041 15.935 1.00 93.81 101 ARG A CA 1
ATOM 774 C C . ARG A 1 101 ? -12.632 -6.750 15.792 1.00 93.81 101 ARG A C 1
ATOM 776 O O . ARG A 1 101 ? -12.301 -7.212 14.705 1.00 93.81 101 ARG A O 1
ATOM 783 N N . VAL A 1 102 ? -11.877 -6.825 16.878 1.00 93.50 102 VAL A N 1
ATOM 784 C CA . VAL A 1 102 ? -10.527 -7.391 16.890 1.00 93.50 102 VAL A CA 1
ATOM 785 C C . VAL A 1 102 ? -10.522 -8.609 17.797 1.00 93.50 102 VAL A C 1
ATOM 787 O O . VAL A 1 102 ? -10.658 -8.487 19.013 1.00 93.50 102 VAL A O 1
ATOM 790 N N . ALA A 1 103 ? -10.378 -9.787 17.195 1.00 92.88 103 ALA A N 1
ATOM 791 C CA . ALA A 1 103 ? -10.222 -11.027 17.937 1.00 92.88 103 ALA A CA 1
ATOM 792 C C . ALA A 1 103 ? -8.846 -11.065 18.617 1.00 92.88 103 ALA A C 1
ATOM 794 O O . ALA A 1 103 ? -7.818 -10.794 17.991 1.00 92.88 103 ALA A O 1
ATOM 795 N N . LEU A 1 104 ? -8.838 -11.412 19.899 1.00 90.44 104 LEU A N 1
ATOM 796 C CA . LEU A 1 104 ? -7.652 -11.590 20.723 1.00 90.44 104 LEU A CA 1
ATOM 797 C C . LEU A 1 104 ? -7.547 -13.069 21.132 1.00 90.44 104 LEU A C 1
ATOM 799 O O . LEU A 1 104 ? -7.969 -13.431 22.233 1.00 90.44 104 LEU A O 1
ATOM 803 N N . PRO A 1 105 ? -7.024 -13.951 20.259 1.00 87.75 105 PRO A N 1
ATOM 804 C CA . PRO A 1 105 ? -6.940 -15.381 20.560 1.00 87.75 105 PRO A CA 1
ATOM 805 C C . PRO A 1 105 ? -6.097 -15.659 21.811 1.00 87.75 105 PRO A C 1
ATOM 807 O O . PRO A 1 105 ? -6.479 -16.498 22.621 1.00 87.75 105 PRO A O 1
ATOM 810 N N . ASP A 1 106 ? -5.038 -14.877 22.024 1.00 86.81 106 ASP A N 1
ATOM 811 C CA . ASP A 1 106 ? -4.123 -15.002 23.169 1.00 86.81 106 ASP A CA 1
ATOM 812 C C . ASP A 1 106 ? -4.735 -14.548 24.508 1.00 86.81 106 ASP A C 1
ATOM 814 O O . ASP A 1 106 ? -4.087 -14.622 25.545 1.00 86.81 106 ASP A O 1
ATOM 818 N N . HIS A 1 107 ? -5.982 -14.067 24.496 1.00 82.31 107 HIS A N 1
ATOM 819 C CA . HIS A 1 107 ? -6.699 -13.559 25.665 1.00 82.31 107 HIS A CA 1
ATOM 820 C C . HIS A 1 107 ? -8.043 -14.273 25.828 1.00 82.31 107 HIS A C 1
ATOM 822 O O . HIS A 1 107 ? -9.098 -13.643 25.843 1.00 82.31 107 HIS A O 1
ATOM 828 N N . GLY A 1 108 ? -8.027 -15.608 25.856 1.00 81.88 108 GLY A N 1
ATOM 829 C CA . GLY A 1 108 ? -9.236 -16.414 26.063 1.00 81.88 108 GLY A CA 1
ATOM 830 C C . GLY A 1 108 ? -10.295 -16.258 24.963 1.00 81.88 108 GLY A C 1
ATOM 831 O O . GLY A 1 108 ? -11.481 -16.462 25.215 1.00 81.88 108 GLY A O 1
ATOM 832 N N . GLY A 1 109 ? -9.892 -15.855 23.751 1.00 86.00 109 GLY A N 1
ATOM 833 C CA . GLY A 1 109 ? -10.814 -15.609 22.638 1.00 86.00 109 GLY A CA 1
ATOM 834 C C . GLY A 1 109 ? -11.663 -14.341 22.786 1.00 86.00 109 GLY A C 1
ATOM 835 O O . GLY A 1 109 ? -12.684 -14.200 22.108 1.00 86.00 109 GLY A O 1
ATOM 836 N N . VAL A 1 110 ? -11.258 -13.407 23.653 1.00 88.88 110 VAL A N 1
ATOM 837 C CA . VAL A 1 110 ? -11.922 -12.108 23.805 1.00 88.88 110 VAL A CA 1
ATOM 838 C C . VAL A 1 110 ? -11.943 -11.357 22.471 1.00 88.88 110 VAL A C 1
ATOM 840 O O . VAL A 1 110 ? -10.981 -11.357 21.708 1.00 88.88 110 VAL A O 1
ATOM 843 N N . THR A 1 111 ? -13.053 -10.679 22.185 1.00 93.38 111 THR A N 1
ATOM 844 C CA . THR A 1 111 ? -13.154 -9.750 21.054 1.00 93.38 111 THR A CA 1
ATOM 845 C C . THR A 1 111 ? -13.180 -8.323 21.580 1.00 93.38 111 THR A C 1
ATOM 847 O O . THR A 1 111 ? -14.107 -7.949 22.293 1.00 93.38 111 THR A O 1
ATOM 850 N N . LEU A 1 112 ? -12.194 -7.508 21.211 1.00 93.38 112 LEU A N 1
ATOM 851 C CA . LEU A 1 112 ? -12.272 -6.063 21.404 1.00 93.38 112 LEU A CA 1
ATOM 852 C C . LEU A 1 112 ? -13.219 -5.461 20.371 1.00 93.38 112 LEU A C 1
ATOM 854 O O . LEU A 1 112 ? -13.176 -5.808 19.191 1.00 93.38 112 LEU A O 1
ATOM 858 N N . VAL A 1 113 ? -14.033 -4.512 20.808 1.00 93.56 113 VAL A N 1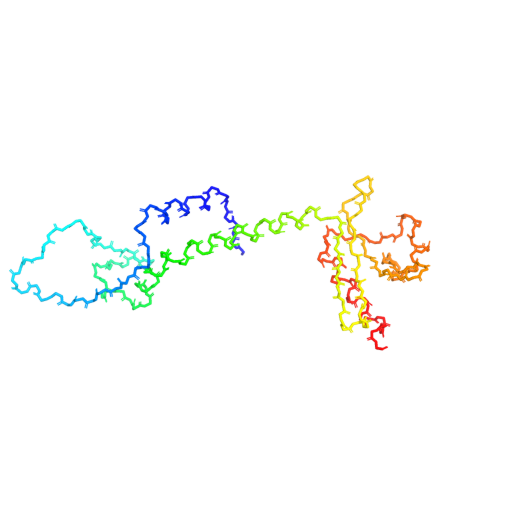
ATOM 859 C CA . VAL A 1 113 ? -14.898 -3.708 19.952 1.00 93.56 113 VAL A CA 1
ATOM 860 C C . VAL A 1 113 ? -14.507 -2.247 20.125 1.00 93.56 113 VAL A C 1
ATOM 862 O O . VAL A 1 113 ? -14.807 -1.645 21.158 1.00 93.56 113 VAL A O 1
ATOM 865 N N . ALA A 1 114 ? -13.835 -1.684 19.121 1.00 92.62 114 ALA A N 1
ATOM 866 C CA . ALA A 1 114 ? -13.523 -0.261 19.046 1.00 92.62 114 ALA A CA 1
ATOM 867 C C . ALA A 1 114 ? -14.596 0.441 18.210 1.00 92.62 114 ALA A C 1
ATOM 869 O O . ALA A 1 114 ? -14.802 0.096 17.050 1.00 92.62 114 ALA A O 1
ATOM 870 N N . ARG A 1 115 ? -15.296 1.417 18.786 1.00 91.25 115 ARG A N 1
ATOM 871 C CA . ARG A 1 115 ? -16.374 2.164 18.126 1.00 91.25 115 ARG A CA 1
ATOM 872 C C . ARG A 1 115 ? -16.048 3.635 18.045 1.00 91.25 115 ARG A C 1
ATOM 874 O O . ARG A 1 115 ? -15.614 4.235 19.030 1.00 91.25 115 ARG A O 1
ATOM 881 N N . ARG A 1 116 ? -16.341 4.227 16.895 1.00 88.38 116 ARG A N 1
ATOM 882 C CA . ARG A 1 116 ? -16.322 5.671 16.723 1.00 88.38 116 ARG A CA 1
ATOM 883 C C . ARG A 1 116 ? -17.481 6.268 17.510 1.00 88.38 116 ARG A C 1
ATOM 885 O O . ARG A 1 116 ? -18.609 5.776 17.436 1.00 88.38 116 ARG A O 1
ATOM 892 N N . ARG A 1 117 ? -17.220 7.327 18.274 1.00 82.75 117 ARG A N 1
ATOM 893 C CA . ARG A 1 117 ? -18.296 8.090 18.908 1.00 82.75 117 ARG A CA 1
ATOM 894 C C . ARG A 1 117 ? -19.235 8.664 17.848 1.00 82.75 117 ARG A C 1
ATOM 896 O O . ARG A 1 117 ? -18.829 8.958 16.724 1.00 82.75 117 ARG A O 1
ATOM 903 N N . ASN A 1 118 ? -20.498 8.844 18.240 1.00 73.81 118 ASN A N 1
ATOM 904 C CA . ASN A 1 118 ? -21.433 9.641 17.454 1.00 73.81 118 ASN A CA 1
ATOM 905 C C . ASN A 1 118 ? -20.793 11.024 17.204 1.00 73.81 118 ASN A C 1
ATOM 907 O O . ASN A 1 118 ? -20.341 11.629 18.181 1.00 73.81 118 ASN A O 1
ATOM 911 N N . PRO A 1 119 ? -20.773 11.530 15.956 1.00 67.81 119 PRO A N 1
ATOM 912 C CA . PRO A 1 119 ? -20.216 12.838 15.615 1.00 67.81 119 PRO A CA 1
ATOM 913 C C . PRO A 1 119 ? -20.660 13.988 16.528 1.00 67.81 119 PRO A C 1
ATOM 915 O O . PRO A 1 119 ? -19.885 14.914 16.756 1.00 67.81 119 PRO A O 1
ATOM 918 N N . THR A 1 120 ? -21.867 13.925 17.103 1.00 71.25 120 THR A N 1
ATOM 919 C CA . THR A 1 120 ? -22.364 14.939 18.052 1.00 71.25 120 THR A CA 1
ATOM 920 C C . THR A 1 120 ? -21.550 15.023 19.346 1.00 71.25 120 THR A C 1
ATOM 922 O O . THR A 1 120 ? -21.594 16.042 20.025 1.00 71.25 120 THR A O 1
ATOM 925 N N . ASN A 1 121 ? -20.804 13.967 19.684 1.0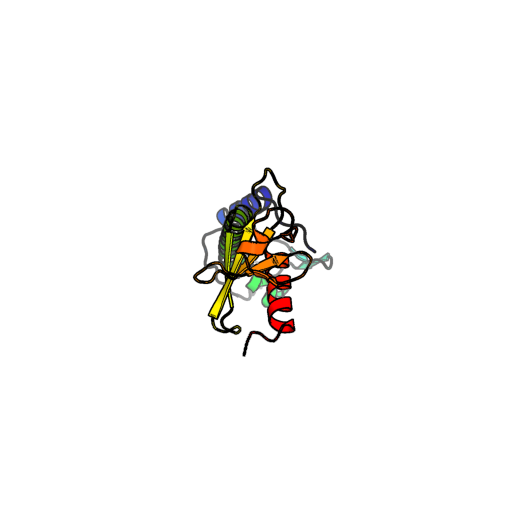0 69.38 121 ASN A N 1
ATOM 926 C CA . ASN A 1 121 ? -20.064 13.807 20.937 1.00 69.38 121 ASN A CA 1
ATOM 927 C C . ASN A 1 121 ? -18.539 13.698 20.703 1.00 69.38 121 ASN A C 1
ATOM 929 O O . ASN A 1 121 ? -17.808 13.249 21.592 1.00 69.38 121 ASN A O 1
ATOM 933 N N . GLY A 1 122 ? -18.061 14.080 19.511 1.00 75.25 122 GLY A N 1
ATOM 934 C CA . GLY A 1 122 ? -16.653 14.040 19.103 1.00 75.25 122 GLY A CA 1
ATOM 935 C C . GLY A 1 122 ? -16.306 12.896 18.141 1.00 75.25 122 GLY A C 1
ATOM 936 O O . GLY A 1 122 ? -17.111 12.010 17.875 1.00 75.25 122 GLY A O 1
ATOM 937 N N . THR A 1 123 ? -15.082 12.918 17.608 1.00 79.69 123 THR A N 1
ATOM 938 C CA . THR A 1 123 ? -14.606 11.986 16.562 1.00 79.69 123 THR A CA 1
ATOM 939 C C . THR A 1 123 ? -13.736 10.843 17.085 1.00 79.69 123 THR A C 1
ATOM 941 O O . THR A 1 123 ? -13.161 10.104 16.287 1.00 79.69 123 THR A O 1
ATOM 944 N N . GLY A 1 124 ? -13.606 10.720 18.407 1.00 88.31 124 GLY A N 1
ATOM 945 C CA . GLY A 1 124 ? -12.733 9.737 19.037 1.00 88.31 124 GLY A CA 1
ATOM 946 C C . GLY A 1 124 ? -13.300 8.316 19.048 1.00 88.31 124 GLY A C 1
ATOM 947 O O . GLY A 1 124 ? -14.482 8.082 18.780 1.00 88.31 124 GLY A O 1
ATOM 948 N N . TRP A 1 125 ? -12.434 7.369 19.385 1.00 92.19 125 TRP A N 1
ATOM 949 C CA . TRP A 1 125 ? -12.715 5.938 19.417 1.00 92.19 125 TRP A CA 1
ATOM 950 C C . TRP A 1 125 ? -12.769 5.435 20.851 1.00 92.19 125 TRP A C 1
ATOM 952 O O . TRP A 1 125 ? -11.828 5.664 21.598 1.00 92.19 125 TRP A O 1
ATOM 962 N N . ALA A 1 126 ? -13.840 4.742 21.228 1.00 90.94 126 ALA A N 1
ATOM 963 C CA . ALA A 1 126 ? -13.979 4.086 22.526 1.00 90.94 126 ALA A CA 1
ATOM 964 C C . ALA A 1 126 ? -13.871 2.568 22.355 1.00 90.94 126 ALA A C 1
ATOM 966 O O . ALA A 1 126 ? -14.348 2.024 21.358 1.00 90.94 126 ALA A O 1
ATOM 967 N N . VAL A 1 127 ? -13.279 1.875 23.329 1.00 93.12 127 VAL A N 1
ATOM 968 C CA . VAL A 1 127 ? -13.077 0.420 23.264 1.00 93.12 127 VAL A CA 1
ATOM 969 C C . VAL A 1 127 ? -13.888 -0.290 24.340 1.00 93.12 127 VAL A C 1
ATOM 971 O O . VAL A 1 127 ? -14.021 0.186 25.467 1.00 93.12 127 VAL A O 1
ATOM 974 N N . SER A 1 128 ? -14.437 -1.446 23.981 1.00 93.12 128 SER A N 1
ATOM 975 C CA . SER A 1 128 ? -15.195 -2.317 24.873 1.00 93.12 128 SER A CA 1
ATOM 976 C C . SER A 1 128 ? -14.897 -3.793 24.620 1.00 93.12 128 SER A C 1
ATOM 978 O O . SER A 1 128 ? -14.486 -4.170 23.526 1.00 93.12 128 SER A O 1
ATOM 980 N N . VAL A 1 129 ? -15.131 -4.626 25.628 1.00 92.44 129 VAL A N 1
ATOM 981 C CA . VAL A 1 129 ? -15.183 -6.087 25.538 1.00 92.44 129 VAL A CA 1
ATOM 982 C C . VAL A 1 129 ? -16.635 -6.491 25.781 1.00 92.44 129 VAL A C 1
ATOM 984 O O . VAL A 1 129 ? -17.084 -6.405 26.922 1.00 92.44 129 VAL A O 1
ATOM 987 N N . PRO A 1 130 ? -17.417 -6.877 24.761 1.00 88.31 130 PRO A N 1
ATOM 988 C CA . PRO A 1 130 ? -18.799 -7.290 24.954 1.00 88.31 130 PRO A CA 1
ATOM 989 C C . PRO A 1 130 ? -18.863 -8.622 25.713 1.00 88.31 130 PRO A C 1
ATOM 991 O O . PRO A 1 130 ? -18.114 -9.550 25.425 1.00 88.31 130 PRO A O 1
ATOM 994 N N . ALA A 1 131 ? -19.805 -8.730 26.648 1.00 87.31 131 ALA A N 1
ATOM 995 C CA . ALA A 1 131 ? -20.134 -9.966 27.349 1.00 87.31 131 ALA A CA 1
ATOM 996 C C . ALA A 1 131 ? -21.654 -10.073 27.524 1.00 87.31 131 ALA A C 1
ATOM 998 O O . ALA A 1 131 ? -22.380 -9.073 27.435 1.00 87.31 131 ALA A O 1
ATOM 999 N N . HIS A 1 132 ? -22.142 -11.289 27.766 1.00 83.31 132 HIS A N 1
ATOM 1000 C CA . HIS A 1 132 ? -23.548 -11.507 28.087 1.00 83.31 132 HIS A CA 1
ATOM 1001 C C . HIS A 1 132 ? -23.893 -10.791 29.403 1.00 83.31 132 HIS A C 1
ATOM 1003 O O . HIS A 1 132 ? -23.212 -10.993 30.401 1.00 83.31 132 HIS A O 1
ATOM 1009 N N . GLY A 1 133 ? -24.929 -9.946 29.401 1.00 79.44 133 GLY A N 1
ATOM 1010 C CA . GLY A 1 133 ? -25.318 -9.159 30.582 1.00 79.44 133 GLY A CA 1
ATOM 1011 C C . GLY A 1 133 ? -24.648 -7.785 30.716 1.00 79.44 133 GLY A C 1
ATOM 1012 O O . GLY A 1 133 ? -24.837 -7.133 31.733 1.00 79.44 133 GLY A O 1
ATOM 1013 N N . GLY A 1 134 ? -23.929 -7.320 29.690 1.00 77.69 134 GLY A N 1
ATOM 1014 C CA . GLY A 1 134 ? -23.225 -6.037 29.712 1.00 77.69 134 GLY A CA 1
ATOM 101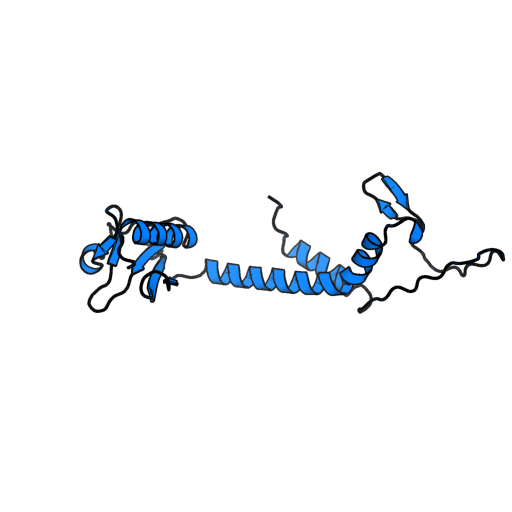5 C C . GLY A 1 134 ? -21.737 -6.261 29.942 1.00 77.69 134 GLY A C 1
ATOM 1016 O O . GLY A 1 134 ? -21.312 -6.584 31.041 1.00 77.69 134 GLY A O 1
ATOM 1017 N N . GLY A 1 135 ? -20.953 -6.102 28.875 1.00 87.81 135 GLY A N 1
ATOM 1018 C CA . GLY A 1 135 ? -19.500 -6.277 28.878 1.00 87.81 135 GLY A CA 1
ATOM 1019 C C . GLY A 1 135 ? -18.737 -5.214 29.665 1.00 87.81 135 GLY A C 1
ATOM 1020 O O . GLY A 1 135 ? -19.295 -4.571 30.546 1.00 87.81 135 GLY A O 1
ATOM 1021 N N . ARG A 1 136 ? -17.477 -4.967 29.315 1.00 90.06 136 ARG A N 1
ATOM 1022 C CA . ARG A 1 136 ? -16.639 -3.916 29.915 1.00 90.06 136 ARG A CA 1
ATOM 1023 C C . ARG A 1 136 ? -16.294 -2.846 28.891 1.00 90.06 136 ARG A C 1
ATOM 1025 O O . ARG A 1 136 ? -16.228 -3.128 27.698 1.00 90.06 136 ARG A O 1
ATOM 1032 N N . ALA A 1 137 ? -16.078 -1.619 29.336 1.00 89.88 137 ALA A N 1
ATOM 1033 C CA . ALA A 1 137 ? -15.632 -0.510 28.504 1.00 89.88 137 ALA A CA 1
ATOM 1034 C C . ALA A 1 137 ? -14.419 0.171 29.136 1.00 89.88 137 ALA A C 1
ATOM 1036 O O . ALA A 1 137 ? -14.281 0.201 30.359 1.00 89.88 137 ALA A O 1
ATOM 1037 N N . TRP A 1 138 ? -13.539 0.704 28.296 1.00 88.88 138 TRP A N 1
ATOM 1038 C CA . TRP A 1 138 ? -12.369 1.434 28.760 1.00 88.88 138 TRP A CA 1
ATOM 1039 C C . TRP A 1 138 ? -12.727 2.890 29.081 1.00 88.88 138 TRP A C 1
ATOM 1041 O O . TRP A 1 138 ? -13.293 3.612 28.253 1.00 88.88 138 TRP A O 1
ATOM 1051 N N . THR A 1 139 ? -12.403 3.322 30.296 1.00 87.50 139 THR A N 1
ATOM 1052 C CA . THR A 1 139 ? -12.645 4.673 30.813 1.00 87.50 139 THR A CA 1
ATOM 1053 C C . THR A 1 139 ? -11.329 5.331 31.222 1.00 87.50 139 THR A C 1
ATOM 1055 O O . THR A 1 139 ? -10.262 4.720 31.175 1.00 87.50 139 THR A O 1
ATOM 1058 N N . THR A 1 140 ? -11.389 6.589 31.661 1.00 84.06 140 THR A N 1
ATOM 1059 C CA . THR A 1 140 ? -10.242 7.276 32.286 1.00 84.06 140 THR A CA 1
ATOM 1060 C C . THR A 1 140 ? -9.731 6.573 33.549 1.00 84.06 140 THR A C 1
ATOM 1062 O O . THR A 1 140 ? -8.611 6.828 33.975 1.00 84.06 140 THR A O 1
ATOM 1065 N N . GLU A 1 141 ? -10.545 5.702 34.150 1.00 84.94 141 GLU A N 1
ATOM 1066 C CA . GLU A 1 141 ? -10.243 4.926 35.359 1.00 84.94 141 GLU A CA 1
ATOM 1067 C C . GLU A 1 141 ? -9.863 3.465 35.026 1.00 84.94 141 GLU A C 1
ATOM 1069 O O . GLU A 1 141 ? -9.779 2.629 35.924 1.00 84.94 141 GLU A O 1
ATOM 1074 N N . GLY A 1 142 ? -9.655 3.133 33.744 1.00 87.44 142 GLY A N 1
ATOM 1075 C CA . GLY A 1 142 ? -9.363 1.777 33.263 1.00 87.44 142 GLY A CA 1
ATOM 1076 C C . GLY A 1 142 ? -10.608 0.999 32.814 1.00 87.44 142 GLY A C 1
ATOM 1077 O O . GLY A 1 142 ? -11.619 1.582 32.424 1.00 87.44 142 GLY A O 1
ATOM 1078 N N . TRP A 1 143 ? -10.547 -0.336 32.824 1.00 89.00 143 TRP A N 1
ATOM 1079 C CA . TRP A 1 143 ? -11.685 -1.186 32.446 1.00 89.00 143 TRP A CA 1
ATOM 1080 C C . TRP A 1 143 ? -12.801 -1.133 33.499 1.00 89.00 143 TRP A C 1
ATOM 1082 O O . TRP A 1 143 ? -12.590 -1.536 34.640 1.00 89.00 143 TRP A O 1
ATOM 1092 N N . GLN A 1 144 ? -14.006 -0.734 33.094 1.00 88.12 144 GLN A N 1
ATOM 1093 C CA . GLN A 1 144 ? -15.202 -0.666 33.944 1.00 88.12 144 GLN A CA 1
ATOM 1094 C C . GLN A 1 144 ? -16.350 -1.474 33.332 1.00 88.12 144 GLN A C 1
ATOM 1096 O O . GLN A 1 144 ? -16.410 -1.633 32.112 1.00 88.12 144 GLN A O 1
ATOM 1101 N N . ASP A 1 145 ? -17.296 -1.945 34.146 1.00 85.69 145 ASP A N 1
ATOM 1102 C CA . ASP A 1 145 ? -18.504 -2.596 33.630 1.00 85.69 145 ASP A CA 1
ATOM 1103 C C . ASP A 1 145 ? -19.309 -1.628 32.754 1.00 85.69 145 ASP A C 1
ATOM 1105 O O . ASP A 1 145 ? -19.538 -0.468 33.098 1.00 85.69 145 ASP A O 1
ATOM 1109 N N . SER A 1 146 ? -19.745 -2.099 31.589 1.00 76.12 146 SER A N 1
ATOM 1110 C CA . SER A 1 146 ? -20.370 -1.278 30.546 1.00 76.12 146 SER A CA 1
ATOM 1111 C C . SER A 1 146 ? -21.666 -0.623 31.012 1.00 76.12 146 SER A C 1
ATOM 1113 O O . SER A 1 146 ? -21.931 0.514 30.640 1.00 76.12 146 SER A O 1
ATOM 1115 N N . ILE A 1 147 ? -22.434 -1.278 31.885 1.00 68.38 147 ILE A N 1
ATOM 1116 C CA . ILE A 1 147 ? -23.630 -0.689 32.506 1.00 68.38 147 ILE A CA 1
ATOM 1117 C C . ILE A 1 147 ? -23.252 0.557 33.326 1.00 68.38 147 ILE A C 1
ATOM 1119 O O . ILE A 1 147 ? -23.953 1.565 33.265 1.00 68.38 147 ILE A O 1
ATOM 1123 N N . SER A 1 148 ? -22.108 0.525 34.013 1.00 59.50 148 SER A N 1
ATOM 1124 C CA . SER A 1 148 ? -21.549 1.652 34.771 1.00 59.50 148 SER A CA 1
ATOM 1125 C C . SER A 1 148 ? -20.871 2.699 33.875 1.00 59.50 148 SER A C 1
ATOM 1127 O O . SER A 1 148 ? -20.767 3.863 34.254 1.00 59.50 148 SER A O 1
ATOM 1129 N N . ALA A 1 149 ? -20.417 2.309 32.679 1.00 58.28 149 ALA A N 1
ATOM 1130 C CA . ALA A 1 149 ? -19.701 3.176 31.739 1.00 58.28 149 ALA A CA 1
ATOM 1131 C C . ALA A 1 149 ? -20.609 3.904 30.725 1.00 58.28 149 ALA A C 1
ATOM 1133 O O . ALA A 1 149 ? -20.186 4.892 30.124 1.00 58.28 149 ALA A O 1
ATOM 1134 N N . LEU A 1 150 ? -21.850 3.442 30.526 1.00 54.34 150 LEU A N 1
ATOM 1135 C CA . LEU A 1 150 ? -22.815 4.021 29.579 1.00 54.34 150 LEU A CA 1
ATOM 1136 C C . LEU A 1 150 ? -23.429 5.355 30.043 1.00 54.34 150 LEU A C 1
ATOM 1138 O O . LEU A 1 150 ? -24.124 6.001 29.256 1.00 54.34 150 LEU A O 1
ATOM 1142 N N . SER A 1 151 ? -23.137 5.830 31.263 1.00 58.16 151 SER A N 1
ATOM 1143 C CA . SER A 1 151 ? -23.313 7.247 31.605 1.00 58.16 151 SER A CA 1
ATOM 1144 C C . SER A 1 151 ? -22.232 8.056 30.871 1.00 58.16 151 SER A C 1
ATOM 1146 O O . SER A 1 151 ? -21.147 8.293 31.392 1.00 58.16 151 SER A O 1
ATOM 1148 N N . VAL A 1 152 ? -22.551 8.359 29.615 1.00 54.16 152 VAL A N 1
ATOM 1149 C CA . VAL A 1 152 ? -21.840 8.916 28.448 1.00 54.16 152 VAL A CA 1
ATOM 1150 C C . VAL A 1 152 ? -20.523 9.700 28.642 1.00 54.16 152 VAL A C 1
ATOM 1152 O O . VAL A 1 152 ? -19.744 9.748 27.696 1.00 54.16 152 VAL A O 1
ATOM 1155 N N . ASP A 1 153 ? -20.172 10.226 29.812 1.00 62.88 153 ASP A N 1
ATOM 1156 C CA . ASP A 1 153 ? -18.996 11.093 30.005 1.00 62.88 153 ASP A CA 1
ATOM 1157 C C . ASP A 1 153 ? -17.715 10.390 30.481 1.00 62.88 153 ASP A C 1
ATOM 1159 O O . ASP A 1 153 ? -16.664 11.023 30.544 1.00 62.88 153 ASP A O 1
ATOM 1163 N N . ARG A 1 154 ? -17.754 9.087 30.788 1.00 70.12 154 ARG A N 1
ATOM 1164 C CA . ARG A 1 154 ? -16.572 8.367 31.313 1.00 70.12 154 ARG A CA 1
ATOM 1165 C C . ARG A 1 154 ? -15.754 7.606 30.272 1.00 70.12 154 ARG A C 1
ATOM 1167 O O . ARG A 1 154 ? -14.651 7.168 30.581 1.00 70.12 154 ARG A O 1
ATOM 1174 N N . LEU A 1 155 ? -16.263 7.427 29.053 1.00 81.12 155 LEU A N 1
ATOM 1175 C CA . LEU A 1 155 ? -15.538 6.685 28.017 1.00 81.12 155 LEU A CA 1
ATOM 1176 C C . LEU A 1 155 ? -14.283 7.447 27.588 1.00 81.12 155 LEU A C 1
ATOM 1178 O O . LEU A 1 155 ? -14.373 8.561 27.067 1.00 81.12 155 LEU A O 1
ATOM 1182 N N . PHE A 1 156 ? -13.122 6.818 27.759 1.00 83.50 156 PHE A N 1
ATOM 1183 C CA . PHE A 1 156 ? -11.881 7.365 27.233 1.00 83.50 156 PHE A CA 1
ATOM 1184 C C . PHE A 1 156 ? -11.875 7.187 25.717 1.00 83.50 156 PHE A C 1
ATOM 1186 O O . PHE A 1 156 ? -12.247 6.131 25.202 1.00 83.50 156 PHE A O 1
ATOM 1193 N N . CYS A 1 157 ? -11.489 8.244 25.008 1.00 88.00 157 CYS A N 1
ATOM 1194 C CA . CYS A 1 157 ? -11.553 8.283 23.558 1.00 88.00 157 CYS A CA 1
ATOM 1195 C C . CYS A 1 157 ? -10.171 8.560 22.974 1.00 88.00 157 CYS A C 1
ATOM 1197 O O . CYS A 1 157 ? -9.547 9.567 23.301 1.00 88.00 157 CYS A O 1
ATOM 1199 N N . TRP A 1 158 ? -9.730 7.694 22.067 1.00 90.88 158 TRP A N 1
ATOM 1200 C CA . TRP A 1 158 ? -8.483 7.870 21.325 1.00 90.88 158 TRP A CA 1
ATOM 1201 C C . TRP A 1 158 ? -8.718 8.573 19.986 1.00 90.88 158 TRP A C 1
ATOM 1203 O O . TRP A 1 158 ? -9.828 8.504 19.447 1.00 90.88 158 TRP A O 1
ATOM 1213 N N . PRO A 1 159 ? -7.693 9.242 19.430 1.00 89.75 159 PRO A N 1
ATOM 1214 C CA . PRO A 1 159 ? -7.810 9.933 18.147 1.00 89.75 159 PRO A CA 1
ATOM 1215 C C . PRO A 1 159 ? -8.031 8.978 16.963 1.00 89.75 159 PRO A C 1
ATOM 1217 O O . PRO A 1 159 ? -8.687 9.359 15.995 1.00 89.75 159 PRO A O 1
ATOM 1220 N N . ASP A 1 160 ? -7.537 7.742 17.046 1.00 90.06 160 ASP A N 1
ATOM 1221 C CA . ASP A 1 160 ? -7.603 6.749 15.974 1.00 90.06 160 ASP A CA 1
ATOM 1222 C C . ASP A 1 160 ? -7.858 5.327 16.532 1.00 90.06 160 ASP A C 1
ATOM 1224 O O . ASP A 1 160 ? -7.565 5.053 17.703 1.00 90.06 160 ASP A O 1
ATOM 1228 N N . PRO A 1 161 ? -8.431 4.414 15.723 1.00 90.00 161 PRO A N 1
ATOM 1229 C CA . PRO A 1 161 ? -8.816 3.081 16.181 1.00 90.00 161 PRO A CA 1
ATOM 1230 C C . PRO A 1 161 ? -7.612 2.177 16.464 1.00 90.00 161 PRO A C 1
ATOM 1232 O O . PRO A 1 161 ? -7.716 1.290 17.311 1.00 90.00 161 PRO A O 1
ATOM 1235 N N . ALA A 1 162 ? -6.477 2.381 15.786 1.00 90.62 162 ALA A N 1
ATOM 1236 C CA . ALA A 1 162 ? -5.293 1.545 15.956 1.00 90.62 162 ALA A CA 1
ATOM 1237 C C . ALA A 1 162 ? -4.661 1.785 17.332 1.00 90.62 162 ALA A C 1
ATOM 1239 O O . ALA A 1 162 ? -4.427 0.826 18.069 1.00 90.62 162 ALA A O 1
ATOM 1240 N N . THR A 1 163 ? -4.490 3.051 17.720 1.00 92.31 163 THR A N 1
ATOM 1241 C CA . THR A 1 163 ? -4.059 3.435 19.070 1.00 92.31 163 THR A CA 1
ATOM 1242 C C . THR A 1 163 ? -5.052 2.930 20.113 1.00 92.31 163 THR A C 1
ATOM 1244 O O . THR A 1 163 ? -4.640 2.334 21.104 1.00 92.31 163 THR A O 1
ATOM 1247 N N . ALA A 1 164 ? -6.360 3.081 19.870 1.00 91.75 164 ALA A N 1
ATOM 1248 C CA . ALA A 1 164 ? -7.392 2.598 20.788 1.00 91.75 164 ALA A CA 1
ATOM 1249 C C . ALA A 1 164 ? -7.253 1.092 21.076 1.00 91.75 164 ALA A C 1
ATOM 1251 O O . ALA A 1 164 ? -7.243 0.664 22.230 1.00 91.75 164 ALA A O 1
ATOM 1252 N N . VAL A 1 165 ? -7.112 0.282 20.023 1.00 91.69 165 VAL A N 1
ATOM 1253 C CA . VAL A 1 165 ? -6.954 -1.176 20.128 1.00 91.69 165 VAL A CA 1
ATOM 1254 C C . VAL A 1 165 ? -5.621 -1.554 20.778 1.00 91.69 165 VAL A C 1
ATOM 1256 O O . VAL A 1 165 ? -5.598 -2.470 21.600 1.00 91.69 165 VAL A O 1
ATOM 1259 N N . ALA A 1 166 ? -4.524 -0.877 20.431 1.00 92.50 166 ALA A N 1
ATOM 1260 C CA . ALA A 1 166 ? -3.199 -1.155 20.985 1.00 92.50 166 ALA A CA 1
ATOM 1261 C C . ALA A 1 166 ? -3.145 -0.888 22.497 1.00 92.50 166 ALA A C 1
ATOM 1263 O O . ALA A 1 166 ? -2.693 -1.744 23.257 1.00 92.50 166 ALA A O 1
ATOM 1264 N N . GLU A 1 167 ? -3.669 0.254 22.940 1.00 92.62 167 GLU A N 1
ATOM 1265 C CA . GLU A 1 167 ? -3.737 0.616 24.358 1.00 92.62 167 GLU A CA 1
ATOM 1266 C C . GLU A 1 167 ? -4.663 -0.327 25.135 1.00 92.62 167 GLU A C 1
ATOM 1268 O O . GLU A 1 167 ? -4.283 -0.860 26.178 1.00 92.62 167 GLU A O 1
ATOM 1273 N N . ALA A 1 168 ? -5.847 -0.630 24.589 1.00 89.94 168 ALA A N 1
ATOM 1274 C CA . ALA A 1 168 ? -6.773 -1.580 25.202 1.00 89.94 168 ALA A CA 1
ATOM 1275 C C . ALA A 1 168 ? -6.159 -2.984 25.350 1.00 89.94 168 ALA A C 1
ATOM 1277 O O . ALA A 1 168 ? -6.347 -3.637 26.379 1.00 89.94 168 ALA A O 1
ATOM 1278 N N . ARG A 1 169 ? -5.391 -3.447 24.354 1.00 90.19 169 ARG A N 1
ATOM 1279 C CA . ARG A 1 169 ? -4.662 -4.722 24.418 1.00 90.19 169 ARG A CA 1
ATOM 1280 C C . ARG A 1 169 ? -3.594 -4.698 25.511 1.00 90.19 169 ARG A C 1
ATOM 1282 O O . ARG A 1 169 ? -3.559 -5.606 26.337 1.00 90.19 169 ARG A O 1
ATOM 1289 N N . SER A 1 170 ? -2.758 -3.662 25.544 1.00 90.50 170 SER A N 1
ATOM 1290 C CA . SER A 1 170 ? -1.713 -3.500 26.565 1.00 90.50 170 SER A CA 1
ATOM 1291 C C . SER A 1 170 ? -2.294 -3.495 27.980 1.00 90.50 170 SER A C 1
ATOM 1293 O O . SER A 1 170 ? -1.750 -4.122 28.888 1.00 90.50 170 SER A O 1
ATOM 1295 N N . ALA A 1 171 ? -3.449 -2.861 28.167 1.00 88.50 171 ALA A N 1
ATOM 1296 C CA . ALA A 1 171 ? -4.136 -2.844 29.447 1.00 88.50 171 ALA A CA 1
ATOM 1297 C C . ALA A 1 171 ? -4.728 -4.197 29.876 1.00 88.50 171 ALA A C 1
ATOM 1299 O O . ALA A 1 171 ? -4.697 -4.535 31.062 1.00 88.50 171 ALA A O 1
ATOM 1300 N N . LEU A 1 172 ? -5.265 -4.982 28.936 1.00 85.88 172 LEU A N 1
ATOM 1301 C CA . LEU A 1 172 ? -5.713 -6.355 29.215 1.00 85.88 172 LEU A CA 1
ATOM 1302 C C . LEU A 1 172 ? -4.544 -7.250 29.646 1.00 85.88 172 LEU A C 1
ATOM 1304 O O . LEU A 1 172 ? -4.700 -8.083 30.532 1.00 85.88 172 LEU A O 1
ATOM 1308 N N . ILE A 1 173 ? -3.354 -7.042 29.074 1.00 85.88 173 ILE A N 1
ATOM 1309 C CA . ILE A 1 173 ? -2.135 -7.742 29.502 1.00 85.88 173 ILE A CA 1
ATOM 1310 C C . ILE A 1 173 ? -1.765 -7.342 30.937 1.00 85.88 173 ILE A C 1
ATOM 1312 O O . ILE A 1 173 ? -1.518 -8.207 31.775 1.00 85.88 173 ILE A O 1
ATOM 1316 N N . ALA A 1 174 ? -1.757 -6.041 31.242 1.00 84.81 174 ALA A N 1
ATOM 1317 C CA . ALA A 1 174 ? -1.339 -5.524 32.548 1.00 84.81 174 ALA A CA 1
ATOM 1318 C C . ALA A 1 174 ? -2.250 -5.954 33.713 1.00 84.81 174 ALA A C 1
ATOM 1320 O O . ALA A 1 174 ? -1.794 -6.050 34.849 1.00 84.81 174 ALA A O 1
ATOM 1321 N N . THR A 1 175 ? -3.528 -6.218 33.438 1.00 80.19 175 THR A N 1
ATOM 1322 C CA . THR A 1 175 ? -4.505 -6.683 34.438 1.00 80.19 175 THR A CA 1
ATOM 1323 C C . THR A 1 175 ? -4.409 -8.186 34.722 1.00 80.19 175 THR A C 1
ATOM 1325 O O . THR A 1 175 ? -5.004 -8.653 35.688 1.00 80.19 175 THR A O 1
ATOM 1328 N N . GLY A 1 176 ? -3.625 -8.942 33.940 1.00 68.75 176 GLY A N 1
ATOM 1329 C CA . GLY A 1 176 ? -3.421 -10.382 34.133 1.00 68.75 176 GLY A CA 1
ATOM 1330 C C . GLY A 1 176 ? -4.631 -11.250 33.771 1.00 68.75 176 GLY A C 1
ATOM 1331 O O . GLY A 1 176 ? -4.604 -12.454 33.996 1.00 68.75 176 GLY A O 1
ATOM 1332 N N . GLU A 1 177 ? -5.679 -10.676 33.181 1.00 57.56 177 GLU A N 1
ATOM 1333 C CA . GLU A 1 177 ? -6.960 -11.348 32.901 1.00 57.56 177 GLU A CA 1
ATOM 1334 C C . GLU A 1 177 ? -6.951 -12.164 31.589 1.00 57.56 177 GLU A C 1
ATOM 1336 O O . GLU A 1 177 ? -7.966 -12.288 30.908 1.00 57.56 177 GLU A O 1
ATOM 1341 N N . GLY A 1 178 ? -5.795 -12.713 31.207 1.00 52.09 178 GLY A N 1
ATOM 1342 C CA . GLY A 1 178 ? -5.606 -13.485 29.972 1.00 52.09 178 GLY A CA 1
ATOM 1343 C C . GLY A 1 178 ? -5.183 -14.944 30.162 1.00 52.09 178 GLY A C 1
ATOM 1344 O O . GLY A 1 178 ? -4.929 -15.602 29.156 1.00 52.09 178 GLY A O 1
ATOM 1345 N N . ALA A 1 179 ? -5.086 -15.438 31.400 1.00 42.97 179 ALA A N 1
ATOM 1346 C CA . ALA A 1 179 ? -4.729 -16.824 31.718 1.00 42.97 179 ALA A CA 1
ATOM 1347 C C . ALA A 1 179 ? -5.869 -17.550 32.442 1.00 42.97 179 ALA A C 1
ATOM 1349 O O . ALA A 1 179 ? -6.468 -16.934 33.352 1.00 42.97 179 ALA A O 1
#

Secondary structure (DSSP, 8-state):
-PPPPPHHHHHHHHHHHHHSPPS----------GGGS----------EE-TT--EE-SGGGS-HHHHHHHHHHHHHHHHHHHHHHHHHHHHHHHHT-SEEEEEETTTTTEEEEEEEPPGGG-S-EEEEE--TT--EEEETTEEEEHHHH-STT-B--BSSHHHHH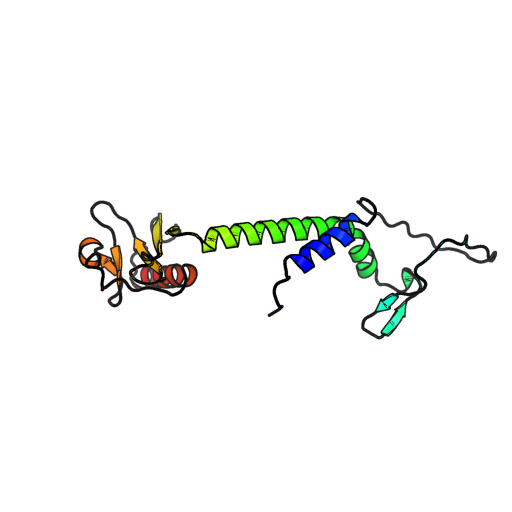HHHHHHHHHTTTT-